Protein AF-0000000085128552 (afdb_homodimer)

pLDDT: mean 84.01, std 21.41, range [32.0, 98.69]

Secondary structure (DSSP, 8-state):
-------S-----TTS--HHHHHHHHHHHHHHHHHH-TTTHHHHHHHHHHHHHHHHT-HHHHHHHHHHHHHHHS-----/-------S-----TTS--HHHHHHHHHHHHHHHHHH-TTTHHHHHHHHHHHHHHHHT-HHHHHHHHHHHHHHHS-----

Organism: Delftia acidovorans (strain DSM 14801 / SPH-1) (NCBI:txid398578)

Foldseek 3Di:
DPPPPPVVPPCVVVVDADPVRVVVVVVVLVVVLVVLPPVCSVVVVVVVLVVVCVVVVDPVVSVVVVVVVVVVPDPPPPD/DPPPPPVVPPCVVVVDADPVRVVVVVVVLVVVLVVLPPVCSVVVVVVVLVVVCVVVVDPVVSVVVVVVVVVVVDPPPPD

Radius of gyration: 19.67 Å; Cα contacts (8 Å, |Δi|>4): 146; chains: 2; bounding box: 53×59×67 Å

Sequence (158 aa):
MSQAHTSPDALESPGTLDIAGLEAVYDQLATAIDAAGPQQSELFLVKLALLAAERLGSAQQFSELVQAAQQDLQPRVNSMSQAHTSPDALESPGTLDIAGLEAVYDQLATAIDAAGPQQSELFLVKLALLAAERLGSAQQFSELVQAAQQDLQPRVNS

Structure (mmCIF, N/CA/C/O backbone):
data_AF-0000000085128552-model_v1
#
loop_
_entity.id
_entity.type
_entity.pdbx_description
1 polymer 'DUF2783 domain-containing protein'
#
loop_
_atom_site.group_PDB
_atom_site.id
_atom_site.type_symbol
_atom_site.label_atom_id
_atom_site.label_alt_id
_atom_site.label_comp_id
_atom_site.label_asym_id
_atom_site.label_entity_id
_atom_site.label_seq_id
_atom_site.pdbx_PDB_ins_code
_atom_site.Cartn_x
_atom_site.Cartn_y
_atom_site.Cartn_z
_atom_site.occupancy
_atom_site.B_iso_or_equiv
_atom_site.auth_seq_id
_atom_site.auth_comp_id
_atom_site.auth_asym_id
_atom_site.auth_atom_id
_atom_site.pdbx_PDB_model_num
ATOM 1 N N . MET A 1 1 ? -19.125 42.875 -21.891 1 32.84 1 MET A N 1
ATOM 2 C CA . MET A 1 1 ? -18.484 42.625 -20.594 1 32.84 1 MET A CA 1
ATOM 3 C C . MET A 1 1 ? -18.234 41.125 -20.375 1 32.84 1 MET A C 1
ATOM 5 O O . MET A 1 1 ? -19.172 40.344 -20.375 1 32.84 1 MET A O 1
ATOM 9 N N . SER A 1 2 ? -17.25 40.594 -21.031 1 43.81 2 SER A N 1
ATOM 10 C CA . SER A 1 2 ? -16.859 39.219 -21.266 1 43.81 2 SER A CA 1
ATOM 11 C C . SER A 1 2 ? -16.688 38.469 -19.953 1 43.81 2 SER A C 1
ATOM 13 O O . SER A 1 2 ? -15.969 38.906 -19.047 1 43.81 2 SER A O 1
ATOM 15 N N . GLN A 1 3 ? -17.859 38.094 -19.391 1 38.5 3 GLN A N 1
ATOM 16 C CA . GLN A 1 3 ? -17.875 37.312 -18.156 1 38.5 3 GLN A CA 1
ATOM 17 C C . GLN A 1 3 ? -16.75 36.281 -18.125 1 38.5 3 GLN A C 1
ATOM 19 O O . GLN A 1 3 ? -16.594 35.5 -19.078 1 38.5 3 GLN A O 1
ATOM 24 N N . ALA A 1 4 ? -15.508 36.781 -17.719 1 42.69 4 ALA A N 1
ATOM 25 C CA . ALA A 1 4 ? -14.383 35.906 -17.422 1 42.69 4 ALA A CA 1
ATOM 26 C C . ALA A 1 4 ? -14.852 34.594 -16.781 1 42.69 4 ALA A C 1
ATOM 28 O O . ALA A 1 4 ? -15.477 34.625 -15.711 1 42.69 4 ALA A O 1
ATOM 29 N N . HIS A 1 5 ? -15.641 33.781 -17.469 1 44.97 5 HIS A N 1
ATOM 30 C CA . HIS A 1 5 ? -15.906 32.438 -16.953 1 44.97 5 HIS A CA 1
ATOM 31 C C . HIS A 1 5 ? -14.688 31.859 -16.25 1 44.97 5 HIS A C 1
ATOM 33 O O . HIS A 1 5 ? -13.633 31.672 -16.859 1 44.97 5 HIS A O 1
ATOM 39 N N . THR A 1 6 ? -14.297 32.5 -15.148 1 41.47 6 THR A N 1
ATOM 40 C CA . THR A 1 6 ? -13.367 31.781 -14.297 1 41.47 6 THR A CA 1
ATOM 41 C C . THR A 1 6 ? -13.664 30.281 -14.344 1 41.47 6 THR A C 1
ATOM 43 O O . THR A 1 6 ? -14.758 29.844 -13.984 1 41.47 6 THR A O 1
ATOM 46 N N . SER A 1 7 ? -13.492 29.594 -15.492 1 47.56 7 SER A N 1
ATOM 47 C CA . SER A 1 7 ? -13.555 28.141 -15.594 1 47.56 7 SER A CA 1
ATOM 48 C C . SER A 1 7 ? -13.18 27.484 -14.273 1 47.56 7 SER A C 1
ATOM 50 O O . SER A 1 7 ? -12.234 27.906 -13.609 1 47.56 7 SER A O 1
ATOM 52 N N . PRO A 1 8 ? -14.195 27.125 -13.445 1 43.44 8 PRO A N 1
ATOM 53 C CA . PRO A 1 8 ? -13.82 26.359 -12.25 1 43.44 8 PRO A CA 1
ATOM 54 C C . PRO A 1 8 ? -12.586 25.5 -12.469 1 43.44 8 PRO A C 1
ATOM 56 O O . PRO A 1 8 ? -12.68 24.406 -13.039 1 43.44 8 PRO A O 1
ATOM 59 N N . ASP A 1 9 ? -11.547 25.953 -13.109 1 42.81 9 ASP A N 1
ATOM 60 C CA . ASP A 1 9 ? -10.242 25.438 -13.5 1 42.81 9 ASP A CA 1
ATOM 61 C C . ASP A 1 9 ? -9.766 24.359 -12.523 1 42.81 9 ASP A C 1
ATOM 63 O O . ASP A 1 9 ? -10.375 24.156 -11.469 1 42.81 9 ASP A O 1
ATOM 67 N N . ALA A 1 10 ? -8.258 24.188 -12.344 1 43.81 10 ALA A N 1
ATOM 68 C CA . ALA A 1 10 ? -7.234 23.359 -11.703 1 43.81 10 ALA A CA 1
ATOM 69 C C . ALA A 1 10 ? -7.406 23.344 -10.188 1 43.81 10 ALA A C 1
ATOM 71 O O . ALA A 1 10 ? -6.711 24.062 -9.469 1 43.81 10 ALA A O 1
ATOM 72 N N . LEU A 1 11 ? -8.344 23.688 -9.664 1 44.62 11 LEU A N 1
ATOM 73 C CA . LEU A 1 11 ? -8.398 23.438 -8.227 1 44.62 11 LEU A CA 1
ATOM 74 C C . LEU A 1 11 ? -7.77 22.094 -7.879 1 44.62 11 LEU A C 1
ATOM 76 O O . LEU A 1 11 ? -8.375 21.047 -8.102 1 44.62 11 LEU A O 1
ATOM 80 N N . GLU A 1 12 ? -6.668 21.734 -8.438 1 49.88 12 GLU A N 1
ATOM 81 C CA . GLU A 1 12 ? -5.84 20.688 -7.863 1 49.88 12 GLU A CA 1
ATOM 82 C C . GLU A 1 12 ? -6.062 20.562 -6.359 1 49.88 12 GLU A C 1
ATOM 84 O O . GLU A 1 12 ? -5.75 21.484 -5.605 1 49.88 12 GLU A O 1
ATOM 89 N N . SER A 1 13 ? -7.164 20.25 -5.957 1 50.56 13 SER A N 1
ATOM 90 C CA . SER A 1 13 ? -7.43 20.031 -4.539 1 50.56 13 SER A CA 1
ATOM 91 C C . SER A 1 13 ? -6.168 19.594 -3.803 1 50.56 13 SER A C 1
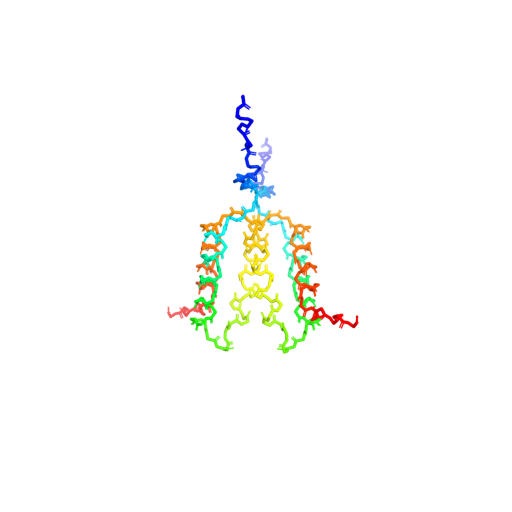ATOM 93 O O . SER A 1 13 ? -5.516 18.625 -4.203 1 50.56 13 SER A O 1
ATOM 95 N N . PRO A 1 14 ? -5.457 20.5 -3.373 1 53.78 14 PRO A N 1
ATOM 96 C CA . PRO A 1 14 ? -4.176 20.391 -2.676 1 53.78 14 PRO A CA 1
ATOM 97 C C . PRO A 1 14 ? -3.947 19 -2.068 1 53.78 14 PRO A C 1
ATOM 99 O O . PRO A 1 14 ? -2.803 18.562 -1.945 1 53.78 14 PRO A O 1
ATOM 102 N N . GLY A 1 15 ? -4.91 18.156 -1.559 1 62.38 15 GLY A N 1
ATOM 103 C CA . GLY A 1 15 ? -4.68 16.969 -0.759 1 62.38 15 GLY A CA 1
ATOM 104 C C . GLY A 1 15 ? -4.527 15.703 -1.594 1 62.38 15 GLY A C 1
ATOM 105 O O . GLY A 1 15 ? -4.219 14.633 -1.062 1 62.38 15 GLY A O 1
ATOM 106 N N . THR A 1 16 ? -4.84 15.867 -2.969 1 79.56 16 THR A N 1
ATOM 107 C CA . THR A 1 16 ? -4.809 14.672 -3.809 1 79.56 16 THR A CA 1
ATOM 108 C C . THR A 1 16 ? -3.791 14.828 -4.934 1 79.56 16 THR A C 1
ATOM 110 O O . THR A 1 16 ? -3.361 15.945 -5.238 1 79.56 16 THR A O 1
ATOM 113 N N . LEU A 1 17 ? -3.178 13.727 -5.414 1 88.81 17 LEU A N 1
ATOM 114 C CA . LEU A 1 17 ? -2.258 13.641 -6.543 1 88.81 17 LEU A CA 1
ATOM 115 C C . LEU A 1 17 ? -2.889 14.227 -7.801 1 88.81 17 LEU A C 1
ATOM 117 O O . LEU A 1 17 ? -4.078 14.031 -8.055 1 88.81 17 LEU A O 1
ATOM 121 N N . ASP A 1 18 ? -2.107 15.125 -8.555 1 91.06 18 ASP A N 1
ATOM 122 C CA . ASP A 1 18 ? -2.566 15.547 -9.875 1 91.06 18 ASP A CA 1
ATOM 123 C C . ASP A 1 18 ? -2.387 14.43 -10.906 1 91.06 18 ASP A C 1
ATOM 125 O O . ASP A 1 18 ? -1.935 13.336 -10.562 1 91.06 18 ASP A O 1
ATOM 129 N N . ILE A 1 19 ? -2.812 14.703 -12.133 1 92.62 19 ILE A N 1
ATOM 130 C CA . ILE A 1 19 ? -2.809 13.68 -13.172 1 92.62 19 ILE A CA 1
ATOM 131 C C . ILE A 1 19 ? -1.388 13.164 -13.383 1 92.62 19 IL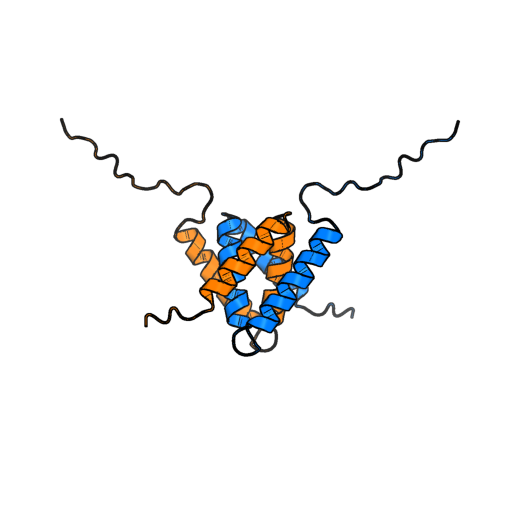E A C 1
ATOM 133 O O . ILE A 1 19 ? -1.169 11.953 -13.492 1 92.62 19 ILE A O 1
ATOM 137 N N . ALA A 1 20 ? -0.44 14.086 -13.492 1 93.31 20 ALA A N 1
ATOM 138 C CA . ALA A 1 20 ? 0.956 13.703 -13.688 1 93.31 20 ALA A CA 1
ATOM 139 C C . ALA A 1 20 ? 1.465 12.867 -12.523 1 93.31 20 ALA A C 1
ATOM 141 O O . ALA A 1 20 ? 2.215 11.906 -12.719 1 93.31 20 ALA A O 1
ATOM 142 N N . GLY A 1 21 ? 1.084 13.273 -11.336 1 95.38 21 GLY A N 1
ATOM 143 C CA . GLY A 1 21 ? 1.452 12.508 -10.156 1 95.38 21 GLY A CA 1
ATOM 144 C C . GLY A 1 21 ? 0.853 11.109 -10.141 1 95.38 21 GLY A C 1
ATOM 145 O O . GLY A 1 21 ? 1.532 10.141 -9.805 1 95.38 21 GLY A O 1
ATOM 146 N N . LEU A 1 22 ? -0.341 11 -10.516 1 95.25 22 LEU A N 1
ATOM 147 C CA . LEU A 1 22 ? -1.011 9.711 -10.578 1 95.25 22 LEU A CA 1
ATOM 148 C C . LEU A 1 22 ? -0.353 8.805 -11.617 1 95.25 22 LEU A C 1
ATOM 150 O O . LEU A 1 22 ? -0.142 7.617 -11.367 1 95.25 22 LEU A O 1
ATOM 154 N N . GLU A 1 23 ? -0.056 9.32 -12.719 1 96.25 23 GLU A N 1
ATOM 155 C CA . GLU A 1 23 ? 0.635 8.57 -13.758 1 96.25 23 GLU A CA 1
ATOM 156 C C . GLU A 1 23 ? 1.991 8.062 -13.266 1 96.25 23 GLU A C 1
ATOM 158 O O . GLU A 1 23 ? 2.363 6.918 -13.523 1 96.25 23 GLU A O 1
ATOM 163 N N . ALA A 1 24 ? 2.693 8.883 -12.641 1 96.69 24 ALA A N 1
ATOM 164 C CA . ALA A 1 24 ? 3.988 8.5 -12.086 1 96.69 24 ALA A CA 1
ATOM 165 C C . ALA A 1 24 ? 3.838 7.352 -11.094 1 96.69 24 ALA A C 1
ATOM 167 O O . ALA A 1 24 ? 4.637 6.414 -11.094 1 96.69 24 ALA A O 1
ATOM 168 N N . VAL A 1 25 ? 2.852 7.496 -10.289 1 97.88 25 VAL A N 1
ATOM 169 C CA . VAL A 1 25 ? 2.592 6.465 -9.289 1 97.88 25 VAL A CA 1
ATOM 170 C C . VAL A 1 25 ? 2.281 5.141 -9.984 1 97.88 25 VAL A C 1
ATOM 172 O O . VAL A 1 25 ? 2.846 4.102 -9.625 1 97.88 25 VAL A O 1
ATOM 175 N N . TYR A 1 26 ? 1.442 5.184 -10.969 1 97.75 26 TYR A N 1
ATOM 176 C CA . TYR A 1 26 ? 1.087 3.975 -11.711 1 97.75 26 TYR A CA 1
ATOM 177 C C . TYR A 1 26 ? 2.316 3.355 -12.359 1 97.75 26 TYR A C 1
ATOM 179 O O . TYR A 1 26 ? 2.537 2.146 -12.258 1 97.75 26 TYR A O 1
ATOM 187 N N . ASP A 1 27 ? 3.119 4.121 -12.922 1 98 27 ASP A N 1
ATOM 188 C CA . ASP A 1 27 ? 4.316 3.648 -13.609 1 98 27 ASP A CA 1
ATOM 189 C C . ASP A 1 27 ? 5.316 3.051 -12.625 1 98 27 ASP A C 1
ATOM 191 O O . ASP A 1 27 ? 5.891 1.99 -12.883 1 98 27 ASP A O 1
ATOM 195 N N . GLN A 1 28 ? 5.508 3.775 -11.578 1 97.69 28 GLN A N 1
ATOM 196 C CA . GLN A 1 28 ? 6.473 3.326 -10.578 1 97.69 28 GLN A CA 1
ATOM 197 C C . GLN A 1 28 ? 6.027 2.018 -9.938 1 97.69 28 GLN A C 1
ATOM 199 O O . GLN A 1 28 ? 6.832 1.104 -9.75 1 97.69 28 GLN A O 1
ATOM 204 N N . LEU A 1 29 ? 4.82 1.921 -9.609 1 98.56 29 LEU A N 1
ATOM 205 C CA . LEU A 1 29 ? 4.285 0.711 -8.992 1 98.56 29 LEU A CA 1
ATOM 206 C C . LEU A 1 29 ? 4.387 -0.475 -9.945 1 98.56 29 LEU A C 1
ATOM 208 O O . LEU A 1 29 ? 4.832 -1.556 -9.555 1 98.56 29 LEU A O 1
ATOM 212 N N . ALA A 1 30 ? 3.975 -0.284 -11.203 1 98 30 ALA A N 1
ATOM 213 C CA . ALA A 1 30 ? 4.047 -1.345 -12.203 1 98 30 ALA A CA 1
ATOM 214 C C . ALA A 1 30 ? 5.484 -1.836 -12.375 1 98 30 ALA A C 1
ATOM 216 O O . ALA A 1 30 ? 5.734 -3.043 -12.406 1 98 30 ALA A O 1
ATOM 217 N N . THR A 1 31 ? 6.344 -0.908 -12.453 1 98.38 31 THR A N 1
ATOM 218 C CA . THR A 1 31 ? 7.754 -1.227 -12.633 1 98.38 31 THR A CA 1
ATOM 219 C C . THR A 1 31 ? 8.281 -2.021 -11.438 1 98.38 31 THR A C 1
ATOM 221 O O . THR A 1 31 ? 9.023 -2.992 -11.617 1 98.38 31 THR A O 1
ATOM 224 N N . ALA A 1 32 ? 7.91 -1.672 -10.273 1 98.25 32 ALA A N 1
ATOM 225 C CA . ALA A 1 32 ? 8.375 -2.326 -9.055 1 98.25 32 ALA A CA 1
ATOM 226 C C . ALA A 1 32 ? 7.816 -3.74 -8.945 1 98.25 32 ALA A C 1
ATOM 228 O O . ALA A 1 32 ? 8.516 -4.664 -8.523 1 98.25 32 ALA A O 1
ATOM 229 N N . ILE A 1 33 ? 6.555 -3.883 -9.32 1 98.38 33 ILE A N 1
ATOM 230 C CA . ILE A 1 33 ? 5.938 -5.203 -9.312 1 98.38 33 ILE A CA 1
ATOM 231 C C . ILE A 1 33 ? 6.641 -6.113 -10.312 1 98.38 33 ILE A C 1
ATOM 233 O O . ILE A 1 33 ? 6.961 -7.262 -10 1 98.38 33 ILE A O 1
ATOM 237 N N . ASP A 1 34 ? 6.949 -5.59 -11.484 1 97.88 34 ASP A N 1
ATOM 238 C CA . ASP A 1 34 ? 7.664 -6.344 -12.508 1 97.88 34 ASP A CA 1
ATOM 239 C C . ASP A 1 34 ? 9.062 -6.742 -12.031 1 97.88 34 ASP A C 1
ATOM 241 O O . ASP A 1 34 ? 9.508 -7.863 -12.273 1 97.88 34 ASP A O 1
ATOM 245 N N . ALA A 1 35 ? 9.688 -5.855 -11.375 1 97.25 35 ALA A N 1
ATOM 246 C CA . ALA A 1 35 ? 11.039 -6.086 -10.883 1 97.25 35 ALA A CA 1
ATOM 247 C C . ALA A 1 35 ? 11.055 -7.16 -9.797 1 97.25 35 ALA A C 1
ATOM 249 O O . ALA A 1 35 ? 12.016 -7.926 -9.68 1 97.25 35 ALA A O 1
ATOM 250 N N . ALA A 1 36 ? 10.07 -7.18 -8.945 1 96.62 36 ALA A N 1
ATOM 251 C CA . ALA A 1 36 ? 9.961 -8.195 -7.902 1 96.62 36 ALA A CA 1
ATOM 252 C C . ALA A 1 36 ? 9.805 -9.586 -8.508 1 96.62 36 ALA A C 1
ATOM 254 O O . ALA A 1 36 ? 10.383 -10.555 -8.016 1 96.62 36 ALA A O 1
ATOM 255 N N . GLY A 1 37 ? 9.023 -9.625 -9.602 1 96.62 37 GLY A N 1
ATOM 256 C CA . GLY A 1 37 ? 8.711 -10.906 -10.227 1 96.62 37 GLY A CA 1
ATOM 257 C C . GLY A 1 37 ? 7.469 -11.562 -9.664 1 96.62 37 GLY A C 1
ATOM 258 O O . GLY A 1 37 ? 7.027 -11.227 -8.562 1 96.62 37 GLY A O 1
ATOM 259 N N . PRO A 1 38 ? 6.879 -12.539 -10.398 1 94.5 38 PRO A N 1
ATOM 260 C CA . PRO A 1 38 ? 5.578 -13.125 -10.07 1 94.5 38 PRO A CA 1
ATOM 261 C C . PRO A 1 38 ? 5.586 -13.883 -8.742 1 94.5 38 PRO A C 1
ATOM 263 O O . PRO A 1 38 ? 4.547 -13.992 -8.086 1 94.5 38 PRO A O 1
ATOM 266 N N . GLN A 1 39 ? 6.797 -14.258 -8.273 1 94.69 39 GLN A N 1
ATOM 267 C CA . GLN A 1 39 ? 6.859 -15.055 -7.051 1 94.69 39 GLN A CA 1
ATOM 268 C C . GLN A 1 39 ? 6.984 -14.156 -5.82 1 94.69 39 GLN A C 1
ATOM 270 O O . GLN A 1 39 ? 6.762 -14.609 -4.695 1 94.69 39 GLN A O 1
ATOM 275 N N . GLN A 1 40 ? 7.379 -12.875 -6.039 1 96.44 40 GLN A N 1
ATOM 276 C CA . GLN A 1 40 ? 7.672 -12.008 -4.902 1 96.44 40 GLN A CA 1
ATOM 277 C C . GLN A 1 40 ? 6.801 -10.75 -4.93 1 96.44 40 GLN A C 1
ATOM 279 O O . GLN A 1 40 ? 6.82 -9.961 -3.986 1 96.44 40 GLN A O 1
ATOM 284 N N . SER A 1 41 ? 5.961 -10.633 -5.953 1 97.31 41 SER A N 1
ATOM 285 C CA . SER A 1 41 ? 5.168 -9.422 -6.121 1 97.31 41 SER A CA 1
ATOM 286 C C . SER A 1 41 ? 4.203 -9.227 -4.957 1 97.31 41 SER A C 1
ATOM 288 O O . SER A 1 41 ? 4.043 -8.109 -4.461 1 97.31 41 SER A O 1
ATOM 290 N N . GLU A 1 42 ? 3.604 -10.328 -4.539 1 96.81 42 GLU A N 1
ATOM 291 C CA . GLU A 1 42 ? 2.668 -10.227 -3.424 1 96.81 42 GLU A CA 1
ATOM 292 C C . GLU A 1 42 ? 3.375 -9.773 -2.15 1 96.81 42 GLU A C 1
ATOM 294 O O . GLU A 1 42 ? 2.895 -8.875 -1.452 1 96.81 42 GLU A O 1
ATOM 299 N N . LEU A 1 43 ? 4.516 -10.414 -1.894 1 96.88 43 LEU A N 1
ATOM 300 C CA . LEU A 1 43 ? 5.289 -10.047 -0.715 1 96.88 43 LEU A CA 1
ATOM 301 C C . LEU A 1 43 ? 5.754 -8.594 -0.801 1 96.88 43 LEU A C 1
ATOM 303 O O . LEU A 1 43 ? 5.691 -7.859 0.186 1 96.88 43 LEU A O 1
ATOM 307 N N . PHE A 1 44 ? 6.188 -8.18 -1.872 1 98.38 44 PHE A N 1
ATOM 308 C CA . PHE A 1 44 ? 6.578 -6.793 -2.102 1 98.38 44 PHE A CA 1
ATOM 309 C C . PHE A 1 44 ? 5.43 -5.848 -1.769 1 98.38 44 PHE A C 1
ATOM 311 O O . PHE A 1 44 ? 5.617 -4.863 -1.055 1 98.38 44 PHE A O 1
ATOM 318 N N . LEU A 1 45 ? 4.172 -6.16 -2.232 1 98.69 45 LEU A N 1
ATOM 319 C CA . LEU A 1 45 ? 3.016 -5.293 -2.041 1 98.69 45 LEU A CA 1
ATOM 320 C C . LEU A 1 45 ? 2.59 -5.27 -0.578 1 98.69 45 LEU A C 1
ATOM 322 O O . LEU A 1 45 ? 2.131 -4.238 -0.078 1 98.69 45 LEU A O 1
ATOM 326 N N . VAL A 1 46 ? 2.811 -6.359 0.153 1 98.5 46 VAL A N 1
ATOM 327 C CA . VAL A 1 46 ? 2.523 -6.414 1.583 1 98.5 46 VAL A CA 1
ATOM 328 C C . VAL A 1 46 ? 3.457 -5.469 2.334 1 98.5 46 VAL A C 1
ATOM 330 O O . VAL A 1 46 ? 3.008 -4.66 3.15 1 98.5 46 VAL A O 1
ATOM 333 N N . LYS A 1 47 ? 4.688 -5.512 1.959 1 97.88 47 LYS A N 1
ATOM 334 C CA . LYS A 1 47 ? 5.676 -4.652 2.605 1 97.88 47 LYS A CA 1
ATOM 335 C C . LYS A 1 47 ? 5.398 -3.18 2.309 1 97.88 47 LYS A C 1
ATOM 337 O O . LYS A 1 47 ? 5.496 -2.332 3.199 1 97.88 47 LYS A O 1
ATOM 342 N N . LEU A 1 48 ? 5.031 -2.908 1.127 1 98.62 48 LEU A N 1
ATOM 343 C CA . LEU A 1 48 ? 4.68 -1.55 0.73 1 98.62 48 LEU A CA 1
ATOM 344 C C . LEU A 1 48 ? 3.475 -1.047 1.521 1 98.62 48 LEU A C 1
ATOM 346 O O . LEU A 1 48 ? 3.475 0.087 2.006 1 98.62 48 LEU A O 1
ATOM 350 N N . ALA A 1 49 ? 2.447 -1.888 1.684 1 98.62 49 ALA A N 1
ATOM 351 C CA . ALA A 1 49 ? 1.241 -1.535 2.428 1 98.62 49 ALA A CA 1
ATOM 352 C C . ALA A 1 49 ? 1.563 -1.253 3.893 1 98.62 49 ALA A C 1
ATOM 354 O O . ALA A 1 49 ? 1.022 -0.315 4.484 1 98.62 49 ALA A O 1
ATOM 355 N N . LEU A 1 50 ? 2.49 -2.086 4.441 1 97.62 50 LEU A N 1
ATOM 356 C CA . LEU A 1 50 ? 2.877 -1.907 5.84 1 97.62 50 LEU A CA 1
ATOM 357 C C . LEU A 1 50 ? 3.645 -0.603 6.027 1 97.62 50 LEU A C 1
ATOM 359 O O . LEU A 1 50 ? 3.414 0.124 6.996 1 97.62 50 LEU A O 1
ATOM 363 N N . LEU A 1 51 ? 4.5 -0.28 5.109 1 97.25 51 LEU A N 1
ATOM 364 C CA . LEU A 1 51 ? 5.254 0.968 5.164 1 97.25 51 LEU A CA 1
ATOM 365 C C . LEU A 1 51 ? 4.328 2.168 4.996 1 97.25 51 LEU A C 1
ATOM 367 O O . LEU A 1 51 ? 4.508 3.193 5.656 1 97.25 51 LEU A O 1
ATOM 371 N N . ALA A 1 52 ? 3.32 2.027 4.098 1 97.44 52 ALA A N 1
ATOM 372 C CA . ALA A 1 52 ? 2.332 3.088 3.922 1 97.44 52 ALA A CA 1
ATOM 373 C C . ALA A 1 52 ? 1.558 3.336 5.215 1 97.44 52 ALA A C 1
ATOM 375 O O . ALA A 1 52 ? 1.277 4.484 5.566 1 97.44 52 ALA A O 1
ATOM 376 N N . ALA A 1 53 ? 1.246 2.291 5.941 1 97.38 53 ALA A N 1
ATOM 377 C CA . ALA A 1 53 ? 0.544 2.404 7.219 1 97.38 53 ALA A CA 1
ATOM 378 C C . ALA A 1 53 ? 1.368 3.199 8.227 1 97.38 53 ALA A C 1
ATOM 380 O O . ALA A 1 53 ? 0.838 4.066 8.93 1 97.38 53 ALA A O 1
ATOM 381 N N . GLU A 1 54 ? 2.625 2.92 8.289 1 95.19 54 GLU A N 1
ATOM 382 C CA . GLU A 1 54 ? 3.512 3.637 9.195 1 95.19 54 GLU A CA 1
ATOM 383 C C . GLU A 1 54 ? 3.588 5.117 8.844 1 95.19 54 GLU A C 1
ATOM 385 O O . GLU A 1 54 ? 3.596 5.977 9.727 1 95.19 54 GLU A O 1
ATOM 390 N N . ARG A 1 55 ? 3.635 5.316 7.586 1 94.38 55 ARG A N 1
ATOM 391 C CA . ARG A 1 55 ? 3.75 6.695 7.121 1 94.38 55 ARG A CA 1
ATOM 392 C C . ARG A 1 55 ? 2.49 7.492 7.449 1 94.38 55 ARG A C 1
ATOM 394 O O . ARG A 1 55 ? 2.568 8.672 7.789 1 94.38 55 ARG A O 1
ATOM 401 N N . LEU A 1 56 ? 1.354 6.871 7.305 1 94.38 56 LEU A N 1
ATOM 402 C CA . LEU A 1 56 ? 0.091 7.516 7.648 1 94.38 56 LEU A CA 1
ATOM 403 C C . LEU A 1 56 ? 0.029 7.828 9.141 1 94.38 56 LEU A C 1
ATOM 405 O O . LEU A 1 56 ? -0.543 8.844 9.539 1 94.38 56 LEU A O 1
ATOM 409 N N . GLY A 1 57 ? 0.584 6.961 9.953 1 93.62 57 GLY A N 1
ATOM 410 C CA . GLY A 1 57 ? 0.679 7.18 11.391 1 93.62 57 GLY A CA 1
ATOM 411 C C . GLY A 1 57 ? -0.645 7 12.109 1 93.62 57 GLY A C 1
ATOM 412 O O . GLY A 1 57 ? -0.798 7.426 13.258 1 93.62 57 GLY A O 1
ATOM 413 N N . SER A 1 58 ? -1.667 6.461 11.43 1 94.75 58 SER A N 1
ATOM 414 C CA . SER A 1 58 ? -3 6.246 11.984 1 94.75 58 SER A CA 1
ATOM 415 C C . SER A 1 58 ? -3.584 4.918 11.516 1 94.75 58 SER A C 1
ATOM 417 O O . SER A 1 58 ? -3.889 4.754 10.328 1 94.75 58 SER A O 1
ATOM 419 N N . ALA A 1 59 ? -3.791 4.035 12.5 1 95 59 ALA A N 1
ATOM 420 C CA . ALA A 1 59 ? -4.406 2.75 12.18 1 95 59 ALA A CA 1
ATOM 421 C C . ALA A 1 59 ? -5.797 2.943 11.578 1 95 59 ALA A C 1
ATOM 423 O O . ALA A 1 59 ? -6.223 2.16 10.727 1 95 59 ALA A O 1
ATOM 424 N N . GLN A 1 60 ? -6.477 3.965 12.062 1 95.44 60 GLN A N 1
ATOM 425 C CA . GLN A 1 60 ? -7.812 4.246 11.555 1 95.44 60 GLN A CA 1
ATOM 426 C C . GLN A 1 60 ? -7.77 4.637 10.078 1 95.44 60 GLN A C 1
ATOM 428 O O . GLN A 1 60 ? -8.594 4.18 9.281 1 95.44 60 GLN A O 1
ATOM 433 N N . GLN A 1 61 ? -6.812 5.473 9.75 1 95.81 61 GLN A N 1
ATOM 434 C CA . GLN A 1 61 ? -6.668 5.871 8.352 1 95.81 61 GLN A CA 1
ATOM 435 C C . GLN A 1 61 ? -6.336 4.672 7.473 1 95.81 61 GLN A C 1
ATOM 437 O O . GLN A 1 61 ? -6.871 4.535 6.367 1 95.81 61 GLN A O 1
ATOM 442 N N . PHE A 1 62 ? -5.504 3.834 7.961 1 97.81 62 PHE A N 1
ATOM 443 C CA . PHE A 1 62 ? -5.164 2.631 7.211 1 97.81 62 PHE A CA 1
ATOM 444 C C . PHE A 1 62 ? -6.387 1.739 7.031 1 97.81 62 PHE A C 1
ATOM 446 O O . PHE A 1 62 ? -6.605 1.187 5.953 1 97.81 62 PHE A O 1
ATOM 453 N N . SER A 1 63 ? -7.18 1.605 8.039 1 97.94 63 SER A N 1
ATOM 454 C CA . SER A 1 63 ? -8.398 0.803 7.98 1 97.94 63 SER A CA 1
ATOM 455 C C . SER A 1 63 ? -9.344 1.312 6.898 1 97.94 63 SER A C 1
ATOM 457 O O . SER A 1 63 ? -9.969 0.519 6.195 1 97.94 63 SER A O 1
ATOM 459 N N . GLU A 1 64 ? -9.43 2.576 6.766 1 97.75 64 GLU A N 1
ATOM 460 C CA . GLU A 1 64 ? -10.273 3.17 5.734 1 97.75 64 GLU A CA 1
ATOM 461 C C . GLU A 1 64 ? -9.773 2.824 4.336 1 97.75 64 GLU A C 1
ATOM 463 O O . GLU A 1 64 ? -10.562 2.555 3.434 1 97.75 64 GLU A O 1
ATOM 468 N N . LEU A 1 65 ? -8.5 2.844 4.18 1 98.12 65 LEU A N 1
ATOM 469 C CA . LEU A 1 65 ? -7.91 2.492 2.889 1 98.12 65 LEU A CA 1
ATOM 470 C C . LEU A 1 65 ? -8.172 1.026 2.559 1 98.12 65 LEU A C 1
ATOM 472 O O . LEU A 1 65 ? -8.5 0.692 1.418 1 98.12 65 LEU A O 1
ATOM 476 N N . VAL A 1 66 ? -8.016 0.172 3.539 1 98.69 66 VAL A N 1
ATOM 477 C CA . VAL A 1 66 ? -8.25 -1.256 3.35 1 98.69 66 VAL A CA 1
ATOM 478 C C . VAL A 1 66 ? -9.703 -1.49 2.924 1 98.69 66 VAL A C 1
ATOM 480 O O . VAL A 1 66 ? -9.961 -2.236 1.977 1 98.69 66 VAL A O 1
ATOM 483 N N . GLN A 1 67 ? -10.586 -0.848 3.568 1 97.56 67 GLN A N 1
ATOM 484 C CA . GLN A 1 67 ? -11.992 -0.995 3.238 1 97.56 67 GLN A CA 1
ATOM 485 C C . GLN A 1 67 ? -12.281 -0.505 1.821 1 97.56 67 GLN A C 1
ATOM 487 O O . GLN A 1 67 ? -13.008 -1.159 1.068 1 97.56 67 GLN A O 1
ATOM 492 N N . ALA A 1 68 ? -11.703 0.582 1.447 1 97.56 68 ALA A N 1
ATOM 493 C CA . ALA A 1 68 ? -11.875 1.122 0.101 1 97.56 68 ALA A CA 1
ATOM 494 C C . ALA A 1 68 ? -11.32 0.165 -0.95 1 97.56 68 ALA A C 1
ATOM 496 O O . ALA A 1 68 ? -11.938 -0.041 -1.998 1 97.56 68 ALA A O 1
ATOM 497 N N . ALA A 1 69 ? -10.195 -0.424 -0.675 1 98.06 69 ALA A N 1
ATOM 498 C CA . ALA A 1 69 ? -9.586 -1.369 -1.604 1 98.06 69 ALA A CA 1
ATOM 499 C C . ALA A 1 69 ? -10.445 -2.621 -1.761 1 98.06 69 ALA A C 1
ATOM 501 O O . ALA A 1 69 ? -10.57 -3.162 -2.861 1 98.06 69 ALA A O 1
ATOM 502 N N . GLN A 1 70 ? -11.039 -3.057 -0.64 1 97.62 70 GLN A N 1
ATOM 503 C CA . GLN A 1 70 ? -11.922 -4.219 -0.686 1 97.62 70 GLN A CA 1
ATOM 504 C C . GLN A 1 70 ? -13.156 -3.938 -1.537 1 97.62 70 GLN A C 1
ATOM 506 O O . GLN A 1 70 ? -13.609 -4.805 -2.289 1 97.62 70 GLN A O 1
ATOM 511 N N . GLN A 1 71 ? -13.617 -2.775 -1.414 1 95.62 71 GLN A N 1
ATOM 512 C CA . GLN A 1 71 ? -14.781 -2.379 -2.207 1 95.62 71 GLN A CA 1
ATOM 513 C C . GLN A 1 71 ? -14.438 -2.316 -3.691 1 95.62 71 GLN A C 1
ATOM 515 O O . GLN A 1 71 ? -15.242 -2.711 -4.539 1 95.62 71 GLN A O 1
ATOM 520 N N . ASP A 1 72 ? -13.234 -1.829 -3.975 1 94.94 72 ASP A N 1
ATOM 521 C CA . ASP A 1 72 ? -12.797 -1.693 -5.359 1 94.94 72 ASP A CA 1
ATOM 522 C C . ASP A 1 72 ? -12.508 -3.059 -5.98 1 94.94 72 ASP A C 1
ATOM 524 O O . ASP A 1 72 ? -12.469 -3.191 -7.207 1 94.94 72 ASP A O 1
ATOM 528 N N . LEU A 1 73 ? -12.188 -4.031 -5.156 1 93.88 73 LEU A N 1
ATOM 529 C CA . LEU A 1 73 ? -11.844 -5.367 -5.625 1 93.88 73 LEU A CA 1
ATOM 530 C C . LEU A 1 73 ? -13.055 -6.07 -6.219 1 93.88 73 LEU A C 1
ATOM 532 O O . LEU A 1 73 ? -12.914 -6.941 -7.078 1 93.88 73 LEU A O 1
ATOM 536 N N . GLN A 1 74 ? -14.234 -5.766 -5.758 1 86.31 74 GLN A N 1
ATOM 537 C CA . GLN A 1 74 ? -15.461 -6.398 -6.238 1 86.31 74 GLN A CA 1
ATOM 538 C C . GLN A 1 74 ? -15.875 -5.836 -7.594 1 86.31 74 GLN A C 1
ATOM 540 O O . GLN A 1 74 ? -15.852 -4.621 -7.801 1 86.31 74 GLN A O 1
ATOM 545 N N . PRO A 1 75 ? -15.781 -6.742 -8.562 1 74.5 75 PRO A N 1
ATOM 546 C CA . PRO A 1 75 ? -16.188 -6.297 -9.898 1 74.5 75 PRO A CA 1
ATOM 547 C C . PRO A 1 75 ? -17.531 -5.582 -9.898 1 74.5 75 PRO A C 1
ATOM 549 O O . PRO A 1 75 ? -18.406 -5.902 -9.086 1 74.5 75 PRO A O 1
ATOM 552 N N . ARG A 1 76 ? -17.547 -4.32 -10.07 1 59.84 76 ARG A N 1
ATOM 553 C CA . ARG A 1 76 ? -18.844 -3.666 -10.219 1 59.84 76 ARG A CA 1
ATOM 554 C C . ARG A 1 76 ? -19.781 -4.504 -11.078 1 59.84 76 ARG A C 1
ATOM 556 O O . ARG A 1 76 ? -19.453 -4.844 -12.219 1 59.84 76 ARG A O 1
ATOM 563 N N . VAL A 1 77 ? -20.484 -5.469 -10.438 1 58.38 77 VAL A N 1
ATOM 564 C CA . VAL A 1 77 ? -21.5 -6.211 -11.164 1 58.38 77 VAL A CA 1
ATOM 565 C C . VAL A 1 77 ? -22.641 -5.273 -11.547 1 58.38 77 VAL A C 1
ATOM 567 O O . VAL A 1 77 ? -23.266 -4.664 -10.68 1 58.38 77 VAL A O 1
ATOM 570 N N . ASN A 1 78 ? -22.406 -4.273 -12.312 1 53.12 78 ASN A N 1
ATOM 571 C CA . ASN A 1 78 ? -23.656 -3.713 -12.82 1 53.12 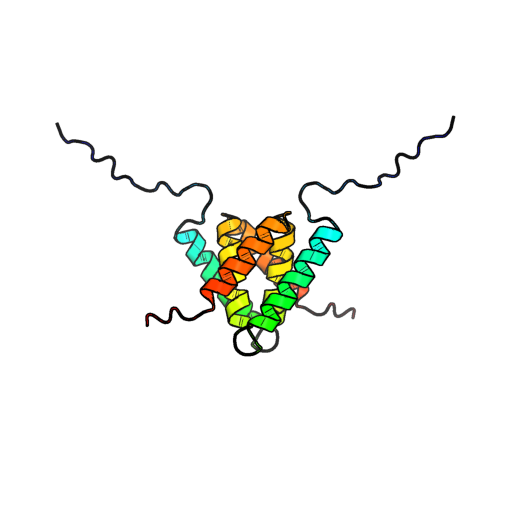78 ASN A CA 1
ATOM 572 C C . ASN A 1 78 ? -24.656 -4.805 -13.188 1 53.12 78 ASN A C 1
ATOM 574 O O . ASN A 1 78 ? -24.391 -5.629 -14.07 1 53.12 78 ASN A O 1
ATOM 578 N N . SER A 1 79 ? -25.109 -5.457 -12.195 1 38.31 79 SER A N 1
ATOM 579 C CA . SER A 1 79 ? -26.375 -6.07 -12.57 1 38.31 79 SER A CA 1
ATOM 580 C C . SER A 1 79 ? -27.422 -5.016 -12.922 1 38.31 79 SER A C 1
ATOM 582 O O . SER A 1 79 ? -27.453 -3.938 -12.328 1 38.31 79 SER A O 1
ATOM 584 N N . MET B 1 1 ? 18.312 12.109 46.688 1 32 1 MET B N 1
ATOM 585 C CA . MET B 1 1 ? 17.625 12.875 45.656 1 32 1 MET B CA 1
ATOM 586 C C . MET B 1 1 ? 17.391 12.016 44.406 1 32 1 MET B C 1
ATOM 588 O O . MET B 1 1 ? 18.344 11.5 43.812 1 32 1 MET B O 1
ATOM 592 N N . SER B 1 2 ? 16.438 11.141 44.469 1 44.69 2 SER B N 1
ATOM 593 C CA . SER B 1 2 ? 16.062 10.031 43.594 1 44.69 2 SER B CA 1
ATOM 594 C C . SER B 1 2 ? 15.859 10.5 42.156 1 44.69 2 SER B C 1
ATOM 596 O O . SER B 1 2 ? 15.109 11.438 41.906 1 44.69 2 SER B O 1
ATOM 598 N N . GLN B 1 3 ? 17.016 10.703 41.5 1 39.19 3 GLN B N 1
ATOM 599 C CA . GLN B 1 3 ? 17.016 11.109 40.094 1 39.19 3 GLN B CA 1
ATOM 600 C C . GLN B 1 3 ? 15.938 10.383 39.312 1 39.19 3 GLN B C 1
ATOM 602 O O . GLN B 1 3 ? 15.852 9.156 39.344 1 39.19 3 GLN B O 1
ATOM 607 N N . ALA B 1 4 ? 14.664 10.938 39.438 1 43.41 4 ALA B N 1
ATOM 608 C CA . ALA B 1 4 ? 13.562 10.5 38.562 1 43.41 4 ALA B CA 1
ATOM 609 C C . ALA B 1 4 ? 14.062 10.156 37.156 1 43.41 4 ALA B C 1
ATOM 611 O O . ALA B 1 4 ? 14.625 11 36.469 1 43.41 4 ALA B O 1
ATOM 612 N N . HIS B 1 5 ? 14.859 9.133 36.969 1 45.62 5 HIS B N 1
ATOM 613 C CA . HIS B 1 5 ? 15.172 8.633 35.625 1 45.62 5 HIS B CA 1
ATOM 614 C C . HIS B 1 5 ? 13.945 8.703 34.719 1 45.62 5 HIS B C 1
ATOM 616 O O . HIS B 1 5 ? 12.93 8.055 34.969 1 45.62 5 HIS B O 1
ATOM 622 N N . THR B 1 6 ? 13.492 9.953 34.469 1 42.19 6 THR B N 1
ATOM 623 C CA . THR B 1 6 ? 12.562 10.031 33.344 1 42.19 6 THR B CA 1
ATOM 624 C C . THR B 1 6 ? 12.922 9.016 32.281 1 42.19 6 THR B C 1
ATOM 626 O O . THR B 1 6 ? 14.023 9.055 31.719 1 42.19 6 THR B O 1
ATOM 629 N N . SER B 1 7 ? 12.773 7.715 32.531 1 47.91 7 SER B N 1
ATOM 630 C CA . SER B 1 7 ? 12.898 6.676 31.5 1 47.91 7 SER B CA 1
ATOM 631 C C . SER B 1 7 ? 12.531 7.211 30.125 1 47.91 7 SER B C 1
ATOM 633 O O . SER B 1 7 ? 11.523 7.906 29.969 1 47.91 7 SER B O 1
ATOM 635 N N . PRO B 1 8 ? 13.555 7.691 29.359 1 43.5 8 PRO B N 1
ATOM 636 C CA . PRO B 1 8 ? 13.211 8.047 27.969 1 43.5 8 PRO B CA 1
ATOM 637 C C . PRO B 1 8 ? 12.078 7.199 27.406 1 43.5 8 PRO B C 1
ATOM 639 O O . PRO B 1 8 ? 12.32 6.121 26.859 1 43.5 8 PRO B O 1
ATOM 642 N N . ASP B 1 9 ? 11.164 6.723 28.188 1 43.31 9 ASP B N 1
ATOM 643 C CA . ASP B 1 9 ? 10.055 5.812 27.938 1 43.31 9 ASP B CA 1
ATOM 644 C C . ASP B 1 9 ? 9.438 6.066 26.562 1 43.31 9 ASP B C 1
ATOM 646 O O . ASP B 1 9 ? 9.375 5.16 25.734 1 43.31 9 ASP B O 1
ATOM 650 N N . ALA B 1 10 ? 8 6.523 26.5 1 44.28 10 ALA B N 1
ATOM 651 C CA . ALA B 1 10 ? 6.852 6.641 25.609 1 44.28 10 ALA B CA 1
ATOM 652 C C . ALA B 1 10 ? 7.109 7.668 24.516 1 44.28 10 ALA B C 1
ATOM 654 O O . ALA B 1 10 ? 6.414 8.68 24.438 1 44.28 10 ALA B O 1
ATOM 655 N N . LEU B 1 11 ? 8.062 8.211 24.359 1 45 11 LEU B N 1
ATOM 656 C CA . LEU B 1 11 ? 8.18 9.109 23.219 1 45 11 LEU B CA 1
ATOM 657 C C . LEU B 1 11 ? 7.562 8.477 21.969 1 45 11 LEU B C 1
ATOM 659 O O . LEU B 1 11 ? 8.164 7.598 21.344 1 45 11 LEU B O 1
ATOM 663 N N . GLU B 1 12 ? 6.445 7.82 22.062 1 50.09 12 GLU B N 1
ATOM 664 C CA . GLU B 1 12 ? 5.625 7.562 20.875 1 50.09 12 GLU B CA 1
ATOM 665 C C . GLU B 1 12 ? 5.855 8.625 19.812 1 50.09 12 GLU B C 1
ATOM 667 O O . GLU B 1 12 ? 5.523 9.797 20 1 50.09 12 GLU B O 1
ATOM 672 N N . SER B 1 13 ? 6.969 8.703 19.328 1 50.75 13 SER B N 1
ATOM 673 C CA . SER B 1 13 ? 7.242 9.648 18.25 1 50.75 13 SER B CA 1
ATOM 674 C C . SER B 1 13 ? 5.996 9.898 17.406 1 50.75 13 SER B C 1
ATOM 676 O O . SER B 1 13 ? 5.371 8.953 16.922 1 50.75 13 SER B O 1
ATOM 678 N N . PRO B 1 14 ? 5.277 10.805 17.812 1 53.72 14 PRO B N 1
ATOM 679 C CA . PRO B 1 14 ? 3.996 11.234 17.25 1 53.72 14 PRO B CA 1
ATOM 680 C C . PRO B 1 14 ? 3.807 10.797 15.797 1 53.72 14 PRO B C 1
ATOM 682 O O . PRO B 1 14 ? 2.674 10.578 15.359 1 53.72 14 PRO B O 1
ATOM 685 N N . GLY B 1 15 ? 4.785 10.656 14.836 1 62.25 15 GLY B N 1
ATOM 686 C CA . GLY B 1 15 ? 4.578 10.5 13.406 1 62.25 15 GLY B CA 1
ATOM 687 C C . GLY B 1 15 ? 4.449 9.055 12.984 1 62.25 15 GLY B C 1
ATOM 688 O O . GLY B 1 15 ? 4.16 8.766 11.82 1 62.25 15 GLY B O 1
ATOM 689 N N . THR B 1 16 ? 4.746 8.094 14 1 79.25 16 THR B N 1
ATOM 690 C CA . THR B 1 16 ? 4.727 6.684 13.633 1 79.25 16 THR B CA 1
ATOM 691 C C . THR B 1 16 ? 3.721 5.918 14.484 1 79.25 16 THR B C 1
ATOM 693 O O . THR B 1 16 ? 3.281 6.406 15.531 1 79.25 16 THR B O 1
ATOM 696 N N . LEU B 1 17 ? 3.119 4.828 13.961 1 88.69 17 LEU B N 1
ATOM 697 C CA . LEU B 1 17 ? 2.211 3.908 14.633 1 88.69 17 LEU B CA 1
ATOM 698 C C . LEU B 1 17 ? 2.85 3.34 15.898 1 88.69 17 LEU B C 1
ATOM 700 O O . LEU B 1 17 ? 4.043 3.035 15.914 1 88.69 17 LEU B O 1
ATOM 704 N N . ASP B 1 18 ? 2.076 3.342 17.062 1 91.12 18 ASP B N 1
ATOM 705 C CA . ASP B 1 18 ? 2.545 2.619 18.25 1 91.12 18 ASP B CA 1
ATOM 706 C C . ASP B 1 18 ? 2.396 1.11 18.062 1 91.12 18 ASP B C 1
ATOM 708 O O . ASP B 1 18 ? 1.95 0.65 17 1 91.12 18 ASP B O 1
ATOM 712 N N . ILE B 1 19 ? 2.83 0.347 19.078 1 92.62 19 ILE B N 1
ATOM 713 C CA . ILE B 1 19 ? 2.854 -1.107 18.969 1 92.62 19 ILE B CA 1
ATOM 714 C C . ILE B 1 19 ? 1.441 -1.63 18.719 1 92.62 19 ILE B C 1
ATOM 716 O O . ILE B 1 19 ? 1.237 -2.498 17.859 1 92.62 19 ILE B O 1
ATOM 720 N N . ALA B 1 20 ? 0.483 -1.121 19.484 1 93.25 20 ALA B N 1
ATOM 721 C CA . ALA B 1 20 ? -0.904 -1.546 19.312 1 93.25 20 ALA B CA 1
ATOM 722 C C . ALA B 1 20 ? -1.419 -1.21 17.922 1 93.25 20 ALA B C 1
ATOM 724 O O . ALA B 1 20 ? -2.152 -1.996 17.312 1 93.25 20 ALA B O 1
ATOM 725 N N . GLY B 1 21 ? -1.06 -0.035 17.469 1 95.38 21 GLY B N 1
ATOM 726 C CA . GLY B 1 21 ? -1.432 0.356 16.109 1 95.38 21 GLY B CA 1
ATOM 727 C C . GLY B 1 21 ? -0.813 -0.525 15.039 1 95.38 21 GLY B C 1
ATOM 728 O O . GLY B 1 21 ? -1.483 -0.908 14.078 1 95.38 21 GLY B O 1
ATOM 729 N N . LEU B 1 22 ? 0.385 -0.863 15.195 1 95.25 22 LEU B N 1
ATOM 730 C CA . LEU B 1 22 ? 1.075 -1.737 14.258 1 95.25 22 LEU B CA 1
ATOM 731 C C . LEU B 1 22 ? 0.444 -3.125 14.242 1 95.25 22 LEU B C 1
ATOM 733 O O . LEU B 1 22 ? 0.247 -3.711 13.172 1 95.25 22 LEU B O 1
ATOM 737 N N . GLU B 1 23 ? 0.15 -3.639 15.352 1 96.25 23 GLU B N 1
ATOM 738 C CA . GLU B 1 23 ? -0.516 -4.934 15.453 1 96.25 23 GLU B CA 1
ATOM 739 C C . GLU B 1 23 ? -1.871 -4.914 14.75 1 96.25 23 GLU B C 1
ATOM 741 O O . GLU B 1 23 ? -2.225 -5.859 14.047 1 96.25 23 GLU B O 1
ATOM 746 N N . ALA B 1 24 ? -2.598 -3.916 14.961 1 96.75 24 ALA B N 1
ATOM 747 C CA . ALA B 1 24 ? -3.895 -3.77 14.305 1 96.75 24 ALA B CA 1
ATOM 748 C C . ALA B 1 24 ? -3.74 -3.748 12.781 1 96.75 24 ALA B C 1
ATOM 750 O O . ALA B 1 24 ? -4.527 -4.367 12.062 1 96.75 24 ALA B O 1
ATOM 751 N N . VAL B 1 25 ? -2.768 -3.023 12.375 1 97.88 25 VAL B N 1
ATOM 752 C CA . VAL B 1 25 ? -2.502 -2.924 10.945 1 97.88 25 VAL B CA 1
ATOM 753 C C . VAL B 1 25 ? -2.166 -4.305 10.383 1 97.88 25 VAL B C 1
ATOM 755 O O . VAL B 1 25 ? -2.715 -4.715 9.359 1 97.88 25 VAL B O 1
ATOM 758 N N . TYR B 1 26 ? -1.312 -5.02 11.062 1 97.75 26 TYR B N 1
ATOM 759 C CA . TYR B 1 26 ? -0.929 -6.359 10.617 1 97.75 26 TYR B CA 1
ATOM 760 C C . TYR B 1 26 ? -2.139 -7.281 10.562 1 97.75 26 TYR B C 1
ATOM 762 O O . TYR B 1 26 ? -2.342 -7.992 9.578 1 97.75 26 TYR B O 1
ATOM 770 N N . ASP B 1 27 ? -2.951 -7.219 11.508 1 98 27 ASP B N 1
ATOM 771 C CA . ASP B 1 27 ? -4.133 -8.07 11.594 1 98 27 ASP B CA 1
ATOM 772 C C . ASP B 1 27 ? -5.137 -7.727 10.492 1 98 27 ASP B C 1
ATOM 774 O O . ASP B 1 27 ? -5.691 -8.625 9.852 1 98 27 ASP B O 1
ATOM 778 N N . GLN B 1 28 ? -5.344 -6.477 10.367 1 97.81 28 GLN B N 1
ATOM 779 C CA . GLN B 1 28 ? -6.312 -6.023 9.375 1 97.81 28 GLN B CA 1
ATOM 780 C C . GLN B 1 28 ? -5.855 -6.367 7.965 1 97.81 28 GLN B C 1
ATOM 782 O O . GLN B 1 28 ? -6.648 -6.836 7.145 1 97.81 28 GLN B O 1
ATOM 787 N N . LEU B 1 29 ? -4.648 -6.152 7.68 1 98.56 29 LEU B N 1
ATOM 788 C CA . LEU B 1 29 ? -4.105 -6.457 6.359 1 98.56 29 LEU B CA 1
ATOM 789 C C . LEU B 1 29 ? -4.18 -7.953 6.074 1 98.56 29 LEU B C 1
ATOM 791 O O . LEU B 1 29 ? -4.617 -8.359 4.996 1 98.56 29 LEU B O 1
ATOM 795 N N . ALA B 1 30 ? -3.768 -8.781 7.039 1 98 30 ALA B N 1
ATOM 796 C CA . ALA B 1 30 ? -3.818 -10.234 6.879 1 98 30 ALA B CA 1
ATOM 797 C C . ALA B 1 30 ? -5.246 -10.711 6.613 1 98 30 ALA B C 1
ATOM 799 O O . ALA B 1 30 ? -5.48 -11.516 5.711 1 98 30 ALA B O 1
ATOM 800 N N . THR B 1 31 ? -6.113 -10.18 7.355 1 98.38 31 THR B N 1
ATOM 801 C CA . THR B 1 31 ? -7.52 -10.539 7.223 1 98.38 31 THR B CA 1
ATOM 802 C C . THR B 1 31 ? -8.047 -10.156 5.844 1 98.38 31 THR B C 1
ATOM 804 O O . THR B 1 31 ? -8.773 -10.93 5.215 1 98.38 31 THR B O 1
ATOM 807 N N . ALA B 1 32 ? -7.699 -9.039 5.363 1 98.25 32 ALA B N 1
ATOM 808 C CA . ALA B 1 32 ? -8.172 -8.539 4.07 1 98.25 32 ALA B CA 1
ATOM 809 C C . ALA B 1 32 ? -7.59 -9.359 2.924 1 98.25 32 ALA B C 1
ATOM 811 O O . ALA B 1 32 ? -8.281 -9.648 1.947 1 98.25 32 ALA B O 1
ATOM 812 N N . ILE B 1 33 ? -6.309 -9.719 3.064 1 98.38 33 ILE B N 1
ATOM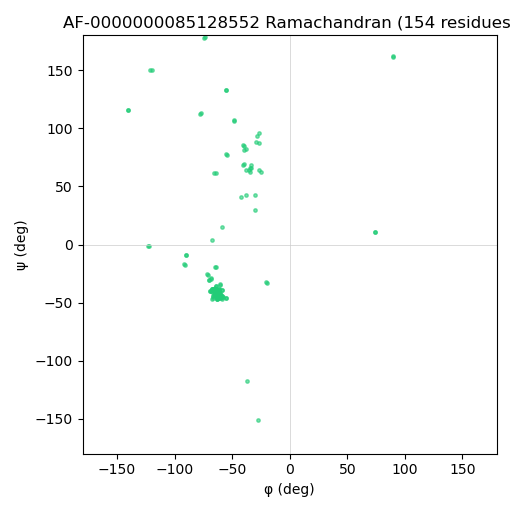 813 C CA . ILE B 1 33 ? -5.672 -10.555 2.055 1 98.38 33 ILE B CA 1
ATOM 814 C C . ILE B 1 33 ? -6.355 -11.914 2.008 1 98.38 33 ILE B C 1
ATOM 816 O O . ILE B 1 33 ? -6.668 -12.43 0.929 1 98.38 33 ILE B O 1
ATOM 820 N N . ASP B 1 34 ? -6.668 -12.477 3.168 1 97.88 34 ASP B N 1
ATOM 821 C CA . ASP B 1 34 ? -7.363 -13.766 3.256 1 97.88 34 ASP B CA 1
ATOM 822 C C . ASP B 1 34 ? -8.758 -13.68 2.635 1 97.88 34 ASP B C 1
ATOM 824 O O . ASP B 1 34 ? -9.188 -14.594 1.938 1 97.88 34 ASP B O 1
ATOM 828 N N . ALA B 1 35 ? -9.398 -12.617 2.885 1 97.25 35 ALA B N 1
ATOM 829 C CA . ALA B 1 35 ? -10.75 -12.414 2.383 1 97.25 35 ALA B CA 1
ATOM 830 C C . ALA B 1 35 ? -10.758 -12.289 0.863 1 97.25 35 ALA B C 1
ATOM 832 O O . ALA B 1 35 ? -11.711 -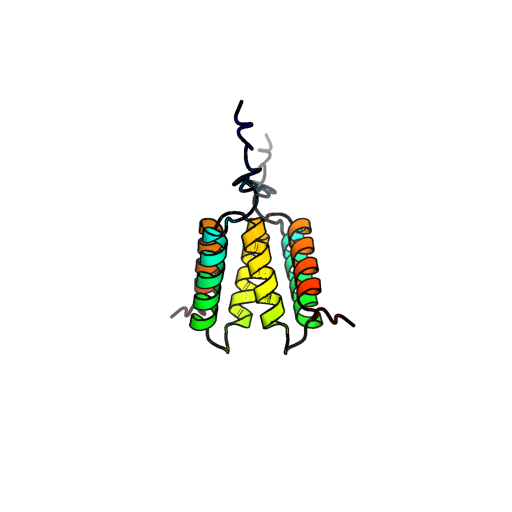12.711 0.203 1 97.25 35 ALA B O 1
ATOM 833 N N . ALA B 1 36 ? -9.789 -11.617 0.299 1 96.62 36 ALA B N 1
ATOM 834 C CA . ALA B 1 36 ? -9.672 -11.484 -1.15 1 96.62 36 ALA B CA 1
ATOM 835 C C . ALA B 1 36 ? -9.484 -12.844 -1.813 1 96.62 36 ALA B C 1
ATOM 837 O O . ALA B 1 36 ? -10.062 -13.117 -2.869 1 96.62 36 ALA B O 1
ATOM 838 N N . GLY B 1 37 ? -8.695 -13.695 -1.14 1 96.69 37 GLY B N 1
ATOM 839 C CA . GLY B 1 37 ? -8.367 -14.992 -1.7 1 96.69 37 GLY B CA 1
ATOM 840 C C . GLY B 1 37 ? -7.117 -14.977 -2.561 1 96.69 37 GLY B C 1
ATOM 841 O O . GLY B 1 37 ? -6.695 -13.914 -3.025 1 96.69 37 GLY B O 1
ATOM 842 N N . PRO B 1 38 ? -6.512 -16.156 -2.814 1 94.5 38 PRO B N 1
ATOM 843 C CA . PRO B 1 38 ? -5.207 -16.281 -3.467 1 94.5 38 PRO B CA 1
ATOM 844 C C . PRO B 1 38 ? -5.215 -15.766 -4.902 1 94.5 38 PRO B C 1
ATOM 846 O O . PRO B 1 38 ? -4.176 -15.328 -5.414 1 94.5 38 PRO B O 1
ATOM 849 N N . GLN B 1 39 ? -6.422 -15.664 -5.5 1 94.75 39 GLN B N 1
ATOM 850 C CA . GLN B 1 39 ? -6.488 -15.25 -6.898 1 94.75 39 GLN B CA 1
ATOM 851 C C . GLN B 1 39 ? -6.641 -13.734 -7.016 1 94.75 39 GLN B C 1
ATOM 853 O O . GLN B 1 39 ? -6.426 -13.164 -8.094 1 94.75 39 GLN B O 1
ATOM 858 N N . GLN B 1 40 ? -7.043 -13.07 -5.895 1 96.44 40 GLN B N 1
ATOM 859 C CA . GLN B 1 40 ? -7.359 -11.648 -5.973 1 96.44 40 GLN B CA 1
ATOM 860 C C . GLN B 1 40 ? -6.508 -10.844 -4.996 1 96.44 40 GLN B C 1
ATOM 862 O O . GLN B 1 40 ? -6.543 -9.609 -5.008 1 96.44 40 GLN B O 1
ATOM 867 N N . SER B 1 41 ? -5.664 -11.523 -4.238 1 97.31 41 SER B N 1
ATOM 868 C CA . SER B 1 41 ? -4.887 -10.852 -3.201 1 97.31 41 SER B CA 1
ATOM 869 C C . SER B 1 41 ? -3.934 -9.828 -3.807 1 97.31 41 SER B C 1
ATOM 871 O O . SER B 1 41 ? -3.781 -8.727 -3.275 1 97.31 41 SER B O 1
ATOM 873 N N . GLU B 1 42 ? -3.314 -10.219 -4.91 1 96.88 42 GLU B N 1
ATOM 874 C CA . GLU B 1 42 ? -2.387 -9.297 -5.551 1 96.88 42 GLU B CA 1
ATOM 875 C C . GLU B 1 42 ? -3.107 -8.039 -6.043 1 96.88 42 GLU B C 1
ATOM 877 O O . GLU B 1 42 ? -2.643 -6.922 -5.816 1 96.88 42 GLU B O 1
ATOM 882 N N . LEU B 1 43 ? -4.242 -8.266 -6.703 1 96.88 43 LEU B N 1
ATOM 883 C CA . LEU B 1 43 ? -5.031 -7.145 -7.195 1 96.88 43 LEU B CA 1
ATOM 884 C C . LEU B 1 43 ? -5.512 -6.273 -6.039 1 96.88 43 LEU B C 1
ATOM 886 O O . LEU B 1 43 ? -5.465 -5.043 -6.121 1 96.88 43 LEU B O 1
ATOM 890 N N . PHE B 1 44 ? -5.941 -6.836 -5.035 1 98.31 44 PHE B N 1
ATOM 891 C CA . PHE B 1 44 ? -6.352 -6.113 -3.836 1 98.31 44 PHE B CA 1
ATOM 892 C C . PHE B 1 44 ? -5.219 -5.23 -3.324 1 98.31 44 PHE B C 1
ATOM 894 O O . PHE B 1 44 ? -5.426 -4.051 -3.039 1 98.31 44 PHE B O 1
ATOM 901 N N . LEU B 1 45 ? -3.955 -5.77 -3.242 1 98.69 45 LEU B N 1
ATOM 902 C CA . LEU B 1 45 ? -2.812 -5.043 -2.695 1 98.69 45 LEU B CA 1
ATOM 903 C C . LEU B 1 45 ? -2.393 -3.91 -3.623 1 98.69 45 LEU B C 1
ATOM 905 O O . LEU B 1 45 ? -1.952 -2.855 -3.162 1 98.69 45 LEU B O 1
ATOM 909 N N . VAL B 1 46 ? -2.598 -4.062 -4.938 1 98.5 46 VAL B N 1
ATOM 910 C CA . VAL B 1 46 ? -2.318 -3.006 -5.902 1 98.5 46 VAL B CA 1
ATOM 911 C C . VAL B 1 46 ? -3.271 -1.834 -5.676 1 98.5 46 VAL B C 1
ATOM 913 O O . VAL B 1 46 ? -2.838 -0.683 -5.586 1 98.5 46 VAL B O 1
ATOM 916 N N . LYS B 1 47 ? -4.508 -2.166 -5.484 1 97.81 47 LYS B N 1
ATOM 917 C CA . LYS B 1 47 ? -5.508 -1.129 -5.258 1 97.81 47 LYS B CA 1
ATOM 918 C C . LYS B 1 47 ? -5.254 -0.396 -3.943 1 97.81 47 LYS B C 1
ATOM 920 O O . LYS B 1 47 ? -5.371 0.83 -3.877 1 97.81 47 LYS B O 1
ATOM 925 N N . LEU B 1 48 ? -4.887 -1.111 -2.967 1 98.62 48 LEU B N 1
ATOM 926 C CA . LEU B 1 48 ? -4.551 -0.524 -1.673 1 98.62 48 LEU B CA 1
ATOM 927 C C . LEU B 1 48 ? -3.363 0.423 -1.797 1 98.62 48 LEU B C 1
ATOM 929 O O . LEU B 1 48 ? -3.383 1.526 -1.247 1 98.62 48 LEU B O 1
ATOM 933 N N . ALA B 1 49 ? -2.322 0.017 -2.527 1 98.62 49 ALA B N 1
ATOM 934 C CA . ALA B 1 49 ? -1.128 0.832 -2.736 1 98.62 49 ALA B CA 1
ATOM 935 C C . ALA B 1 49 ? -1.467 2.123 -3.475 1 98.62 49 ALA B C 1
ATOM 937 O O . ALA B 1 49 ? -0.946 3.191 -3.143 1 98.62 49 ALA B O 1
ATOM 938 N N . LEU B 1 50 ? -2.379 1.98 -4.469 1 97.56 50 LEU B N 1
ATOM 939 C CA . LEU B 1 50 ? -2.779 3.15 -5.246 1 97.56 50 LEU B CA 1
ATOM 940 C C . LEU B 1 50 ? -3.568 4.129 -4.383 1 97.56 50 LEU B C 1
ATOM 942 O O . LEU B 1 50 ? -3.355 5.344 -4.457 1 97.56 50 LEU B O 1
ATOM 946 N N . LEU B 1 51 ? -4.426 3.633 -3.555 1 97.19 51 LEU B N 1
ATOM 947 C CA . LEU B 1 51 ? -5.199 4.473 -2.646 1 97.19 51 LEU B CA 1
ATOM 948 C C . LEU B 1 51 ? -4.293 5.137 -1.616 1 97.19 51 LEU B C 1
ATOM 950 O O . LEU B 1 51 ? -4.492 6.305 -1.267 1 97.19 51 LEU B O 1
ATOM 954 N N . ALA B 1 52 ? -3.281 4.379 -1.145 1 97.38 52 ALA B N 1
ATOM 955 C CA . ALA B 1 52 ? -2.307 4.949 -0.216 1 97.38 52 ALA B CA 1
ATOM 956 C C . ALA B 1 52 ? -1.548 6.105 -0.86 1 97.38 52 ALA B C 1
ATOM 958 O O . ALA B 1 52 ? -1.288 7.125 -0.212 1 97.38 52 ALA B O 1
ATOM 959 N N . ALA B 1 53 ? -1.22 5.988 -2.111 1 97.38 53 ALA B N 1
ATOM 960 C CA . ALA B 1 53 ? -0.529 7.043 -2.848 1 97.38 53 ALA B CA 1
ATOM 961 C C . ALA B 1 53 ? -1.372 8.312 -2.904 1 97.38 53 ALA B C 1
ATOM 963 O O . ALA B 1 53 ? -0.86 9.414 -2.695 1 97.38 53 ALA B O 1
ATOM 964 N N . GLU B 1 54 ? -2.633 8.156 -3.164 1 95.19 54 GLU B N 1
ATOM 965 C CA . GLU B 1 54 ? -3.535 9.305 -3.219 1 95.19 54 GLU B CA 1
ATOM 966 C C . GLU B 1 54 ? -3.631 9.992 -1.861 1 95.19 54 GLU B C 1
ATOM 968 O O . GLU B 1 54 ? -3.654 11.227 -1.787 1 95.19 54 GLU B O 1
ATOM 973 N N . ARG B 1 55 ? -3.672 9.164 -0.89 1 94.38 55 ARG B N 1
ATOM 974 C CA . ARG B 1 55 ? -3.807 9.703 0.459 1 94.38 55 ARG B CA 1
ATOM 975 C C . ARG B 1 55 ? -2.561 10.484 0.862 1 94.38 55 ARG B C 1
ATOM 977 O O . ARG B 1 55 ? -2.658 11.516 1.533 1 94.38 55 ARG B O 1
ATOM 984 N N . LEU B 1 56 ? -1.414 9.992 0.483 1 94.38 56 LEU B N 1
ATOM 985 C CA . LEU B 1 56 ? -0.164 10.688 0.762 1 94.38 56 LEU B CA 1
ATOM 986 C C . LEU B 1 56 ? -0.113 12.023 0.032 1 94.38 56 LEU B C 1
ATOM 988 O O . LEU B 1 56 ? 0.442 13 0.547 1 94.38 56 LEU B O 1
ATOM 992 N N . GLY B 1 57 ? -0.666 12.086 -1.156 1 93.5 57 GLY B N 1
ATOM 993 C CA . GLY B 1 57 ? -0.771 13.32 -1.923 1 93.5 57 GLY B CA 1
ATOM 994 C C . GLY B 1 57 ? 0.551 13.766 -2.52 1 93.5 57 GLY B C 1
ATOM 995 O O . GLY B 1 57 ? 0.69 14.914 -2.943 1 93.5 57 GLY B O 1
ATOM 996 N N . SER B 1 58 ? 1.583 12.914 -2.48 1 94.75 58 SER B N 1
ATOM 997 C CA . SER B 1 58 ? 2.916 13.211 -2.994 1 94.75 58 SER B CA 1
ATOM 998 C C . SER B 1 58 ? 3.523 12 -3.691 1 94.75 58 SER B C 1
ATOM 1000 O O . SER B 1 58 ? 3.84 11 -3.045 1 94.75 58 SER B O 1
ATOM 1002 N N . ALA B 1 59 ? 3.736 12.188 -5.012 1 95 59 ALA B N 1
ATOM 1003 C CA . ALA B 1 59 ? 4.375 11.117 -5.773 1 95 59 ALA B CA 1
ATOM 1004 C C . ALA B 1 59 ? 5.766 10.805 -5.23 1 95 59 ALA B C 1
ATOM 1006 O O . ALA B 1 59 ? 6.211 9.656 -5.266 1 95 59 ALA B O 1
ATOM 1007 N N . GLN B 1 60 ? 6.422 11.852 -4.754 1 95.44 60 GLN B N 1
ATOM 1008 C CA . GLN B 1 60 ? 7.758 11.672 -4.199 1 95.44 60 GLN B CA 1
ATOM 1009 C C . GLN B 1 60 ? 7.719 10.797 -2.947 1 95.44 60 GLN B C 1
ATOM 1011 O O . GLN B 1 60 ? 8.555 9.906 -2.775 1 95.44 60 GLN B O 1
ATOM 1016 N N . GLN B 1 61 ? 6.746 11.062 -2.104 1 95.81 61 GLN B N 1
ATOM 1017 C CA . GLN B 1 61 ? 6.613 10.258 -0.895 1 95.81 61 GLN B CA 1
ATOM 1018 C C . GLN B 1 61 ? 6.305 8.805 -1.236 1 95.81 61 GLN B C 1
ATOM 1020 O O . GLN B 1 61 ? 6.848 7.887 -0.618 1 95.81 61 GLN B O 1
ATOM 1025 N N . PHE B 1 62 ? 5.484 8.625 -2.195 1 97.81 62 PHE B N 1
ATOM 1026 C CA . PHE B 1 62 ? 5.168 7.27 -2.623 1 97.81 62 PHE B CA 1
ATOM 1027 C C . PHE B 1 62 ? 6.406 6.574 -3.178 1 97.81 62 PHE B C 1
ATOM 1029 O O . PHE B 1 62 ? 6.641 5.398 -2.898 1 97.81 62 PHE B O 1
ATOM 1036 N N . SER B 1 63 ? 7.191 7.266 -3.936 1 98 63 SER B N 1
ATOM 1037 C CA . SER B 1 63 ? 8.422 6.719 -4.5 1 98 63 SER B CA 1
ATOM 1038 C C . SER B 1 63 ? 9.367 6.238 -3.404 1 98 63 SER B C 1
ATOM 1040 O O . SER B 1 63 ? 10.008 5.199 -3.549 1 98 63 SER B O 1
ATOM 1042 N N . GLU B 1 64 ? 9.438 6.945 -2.35 1 97.75 64 GLU B N 1
ATOM 1043 C CA . GLU B 1 64 ? 10.289 6.562 -1.226 1 97.75 64 GLU B CA 1
ATOM 1044 C C . GLU B 1 64 ? 9.797 5.266 -0.582 1 97.75 64 GLU B C 1
ATOM 1046 O O . GLU B 1 64 ? 10.602 4.418 -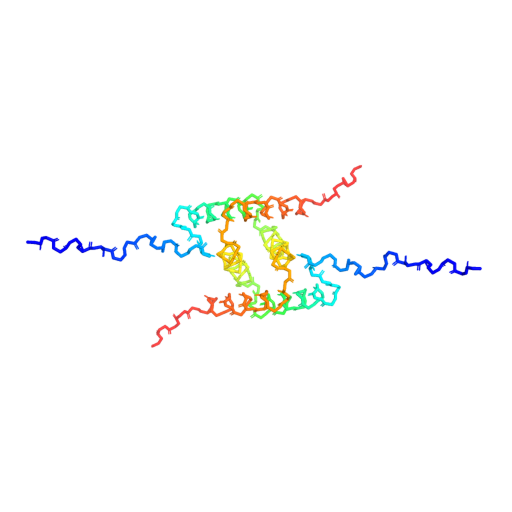0.194 1 97.75 64 GLU B O 1
ATOM 1051 N N . LEU B 1 65 ? 8.516 5.148 -0.476 1 98.12 65 LEU B N 1
ATOM 1052 C CA . LEU B 1 65 ? 7.945 3.934 0.09 1 98.12 65 LEU B CA 1
ATO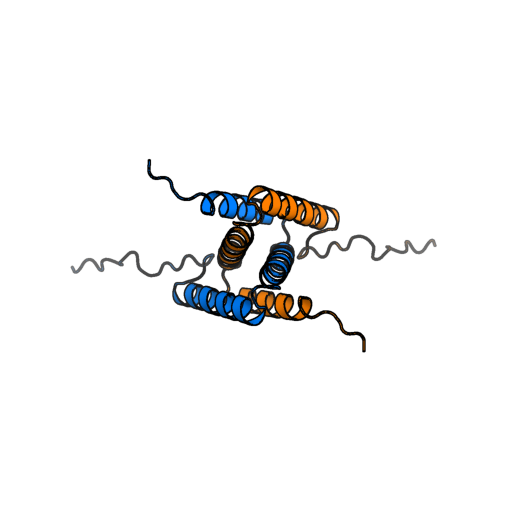M 1053 C C . LEU B 1 65 ? 8.227 2.732 -0.808 1 98.12 65 LEU B C 1
ATOM 1055 O O . LEU B 1 65 ? 8.57 1.653 -0.319 1 98.12 65 LEU B O 1
ATOM 1059 N N . VAL B 1 66 ? 8.086 2.922 -2.09 1 98.69 66 VAL B N 1
ATOM 1060 C CA . VAL B 1 66 ? 8.344 1.855 -3.053 1 98.69 66 VAL B CA 1
ATOM 1061 C C . VAL B 1 66 ? 9.797 1.399 -2.943 1 98.69 66 VAL B C 1
ATOM 1063 O O . VAL B 1 66 ? 10.07 0.199 -2.895 1 98.69 66 VAL B O 1
ATOM 1066 N N . GLN B 1 67 ? 10.664 2.314 -2.869 1 97.56 67 GLN B N 1
ATOM 1067 C CA . GLN B 1 67 ? 12.086 1.989 -2.756 1 97.56 67 GLN B CA 1
ATOM 1068 C C . GLN B 1 67 ? 12.375 1.235 -1.462 1 97.56 67 GLN B C 1
ATOM 1070 O O . GLN B 1 67 ? 13.117 0.249 -1.464 1 97.56 67 GLN B O 1
ATOM 1075 N N . ALA B 1 68 ? 11.781 1.651 -0.406 1 97.56 68 ALA B N 1
ATOM 1076 C CA . ALA B 1 68 ? 11.961 0.983 0.88 1 97.56 68 ALA B CA 1
ATOM 1077 C C . ALA B 1 68 ? 11.422 -0.446 0.834 1 97.56 68 ALA B C 1
ATOM 1079 O O . ALA B 1 68 ? 12.055 -1.366 1.362 1 97.56 68 ALA B O 1
ATOM 1080 N N . ALA B 1 69 ? 10.305 -0.633 0.203 1 98.06 69 ALA B N 1
ATOM 1081 C CA . ALA B 1 69 ? 9.711 -1.963 0.085 1 98.06 69 ALA B CA 1
ATOM 1082 C C . ALA B 1 69 ? 10.594 -2.881 -0.762 1 98.06 69 ALA B C 1
ATOM 1084 O O . ALA B 1 69 ? 10.734 -4.066 -0.458 1 98.06 69 ALA B O 1
ATOM 1085 N N . GLN B 1 70 ? 11.188 -2.307 -1.812 1 97.62 70 GLN B N 1
ATOM 1086 C CA . GLN B 1 70 ? 12.086 -3.082 -2.662 1 97.62 70 GLN B CA 1
ATOM 1087 C C . GLN B 1 70 ? 13.328 -3.529 -1.891 1 97.62 70 GLN B C 1
ATOM 1089 O O . GLN B 1 70 ? 13.797 -4.656 -2.061 1 97.62 70 GLN B O 1
ATOM 1094 N N . GLN B 1 71 ? 13.766 -2.682 -1.08 1 95.62 71 GLN B N 1
ATOM 1095 C CA . GLN B 1 71 ? 14.922 -3.01 -0.259 1 95.62 71 GLN B CA 1
ATOM 1096 C C . GLN B 1 71 ? 14.594 -4.105 0.751 1 95.62 71 GLN B C 1
ATOM 1098 O O . GLN B 1 71 ? 15.406 -4.992 1.006 1 95.62 71 GLN B O 1
ATOM 1103 N N . ASP B 1 72 ? 13.391 -4.023 1.292 1 95 72 ASP B N 1
ATOM 1104 C CA . ASP B 1 72 ? 12.953 -4.996 2.291 1 95 72 ASP B CA 1
ATOM 1105 C C . ASP B 1 72 ? 12.703 -6.359 1.653 1 95 72 ASP B C 1
ATOM 1107 O O . ASP B 1 72 ? 12.672 -7.379 2.346 1 95 72 ASP B O 1
ATOM 1111 N N . LEU B 1 73 ? 12.391 -6.375 0.386 1 93.94 73 LEU B N 1
ATOM 1112 C CA . LEU B 1 73 ? 12.062 -7.602 -0.329 1 93.94 73 LEU B CA 1
ATOM 1113 C C . LEU B 1 73 ? 13.289 -8.492 -0.475 1 93.94 73 LEU B C 1
ATOM 1115 O O . LEU B 1 73 ? 13.172 -9.711 -0.587 1 93.94 73 LEU B O 1
ATOM 1119 N N . GLN B 1 74 ? 14.477 -7.914 -0.528 1 86.19 74 GLN B N 1
ATOM 1120 C CA . GLN B 1 74 ? 15.711 -8.672 -0.696 1 86.19 74 GLN B CA 1
ATOM 1121 C C . GLN B 1 74 ? 16.141 -9.32 0.617 1 86.19 74 GLN B C 1
ATOM 1123 O O . GLN B 1 74 ? 16.141 -8.672 1.665 1 86.19 74 GLN B O 1
ATOM 1128 N N . PRO B 1 75 ? 16.047 -10.656 0.589 1 74.38 75 PRO B N 1
ATOM 1129 C CA . PRO B 1 75 ? 16.469 -11.367 1.8 1 74.38 75 PRO B CA 1
ATOM 1130 C C . P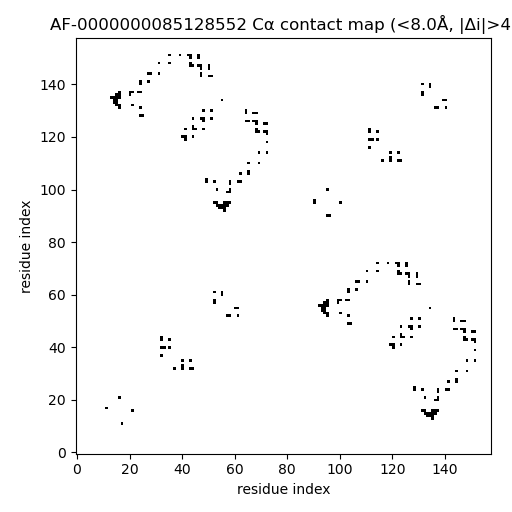RO B 1 75 ? 17.828 -10.898 2.312 1 74.38 75 PRO B C 1
ATOM 1132 O O . PRO B 1 75 ? 18.688 -10.492 1.522 1 74.38 75 PRO B O 1
ATOM 1135 N N . ARG B 1 76 ? 17.859 -10.18 3.361 1 60.19 76 ARG B N 1
ATOM 1136 C CA . ARG B 1 76 ? 19.156 -9.867 3.936 1 60.19 76 ARG B CA 1
ATOM 1137 C C . ARG B 1 76 ? 20.094 -11.07 3.879 1 60.19 76 ARG B C 1
ATOM 1139 O O . ARG B 1 76 ? 19.766 -12.141 4.395 1 60.19 76 ARG B O 1
ATOM 1146 N N . VAL B 1 77 ? 20.781 -11.258 2.727 1 58.03 77 VAL B N 1
ATOM 1147 C CA . VAL B 1 77 ? 21.797 -12.289 2.658 1 58.03 77 VAL B CA 1
ATOM 1148 C C . VAL B 1 77 ? 22.938 -11.961 3.621 1 58.03 77 VAL B C 1
ATOM 1150 O O . VAL B 1 77 ? 23.578 -10.906 3.51 1 58.03 77 VAL B O 1
ATOM 1153 N N . ASN B 1 78 ? 22.703 -11.875 4.863 1 52.81 78 ASN B N 1
ATOM 1154 C CA . ASN B 1 78 ? 23.953 -11.891 5.625 1 52.81 78 ASN B CA 1
ATOM 1155 C C . ASN B 1 78 ? 24.953 -12.883 5.043 1 52.81 78 ASN B C 1
ATOM 1157 O O . ASN B 1 78 ? 24.688 -14.086 5.004 1 52.81 78 ASN B O 1
ATOM 1161 N N . SER B 1 79 ? 25.438 -12.562 3.912 1 38.44 79 SER B N 1
ATOM 1162 C CA . SER B 1 79 ? 26.703 -13.242 3.707 1 38.44 79 SER B CA 1
ATOM 1163 C C . SER B 1 79 ? 27.734 -12.836 4.766 1 38.44 79 SER B C 1
ATOM 1165 O O . SER B 1 79 ? 27.734 -11.695 5.227 1 38.44 79 SER B O 1
#

Solvent-accessible surface area (backbone atoms only — not comparable to full-atom values): 9063 Å² total; per-residue (Å²): 132,79,73,74,69,72,62,90,60,84,69,62,54,78,64,44,50,49,71,70,37,46,50,49,46,52,51,51,50,53,52,50,41,60,70,53,28,92,90,34,29,55,60,34,38,50,44,32,48,52,52,47,37,35,65,67,30,33,52,66,61,41,51,52,45,52,52,52,18,58,60,67,59,48,71,79,70,80,116,132,78,73,73,69,71,64,91,68,78,75,62,54,79,65,43,51,50,72,69,37,47,51,50,45,54,51,51,51,52,51,51,40,61,70,53,28,94,88,34,30,55,60,34,40,51,44,33,48,53,51,48,36,36,65,67,30,34,52,68,60,41,51,52,44,51,53,52,18,55,58,66,59,48,74,80,69,80,118